Protein AF-A0A851CH48-F1 (afdb_monomer_lite)

Foldseek 3Di:
DDKDWFPQDDPPFDQKWKWKWWDDDNDIDTQDTSHAGDQDDDLFDPDDDDDDPPPDSDSARPPVCPPAWDDDRTIIHGNDDDQRNFTKMKMWIAGDPRPDITIDIDGDGDDDDPDPDD

Secondary structure (DSSP, 8-state):
-EEEE-TT--TTSSS-EEEEEEEETTEEEEEEETTEE-SS---STTPPP---TT--------TTTTTTEEE-SSEEEESS--GGG-EEEEEEEEETTTTEEEEEEEEE----------

Structure (mmCIF, N/CA/C/O backbone):
data_AF-A0A851CH48-F1
#
_entry.id   AF-A0A851CH48-F1
#
loop_
_atom_site.group_PDB
_atom_site.id
_atom_site.type_symbol
_atom_site.label_atom_id
_atom_site.label_alt_id
_atom_site.label_comp_id
_atom_site.label_asym_id
_atom_site.label_entity_id
_atom_site.label_seq_id
_atom_site.pdbx_PDB_ins_code
_atom_site.Cartn_x
_atom_site.Cartn_y
_atom_site.Cartn_z
_atom_site.occupancy
_atom_site.B_iso_or_equiv
_atom_site.auth_seq_id
_atom_site.auth_comp_id
_atom_site.auth_asym_id
_atom_site.auth_atom_id
_atom_site.pdbx_PDB_model_num
ATOM 1 N N . ALA A 1 1 ? -13.419 -10.499 3.625 1.00 83.56 1 ALA A N 1
ATOM 2 C CA . ALA A 1 1 ? -12.164 -10.178 2.936 1.00 83.56 1 ALA A CA 1
ATOM 3 C C . ALA A 1 1 ? -12.328 -8.942 2.057 1.00 83.56 1 ALA A C 1
ATOM 5 O O . ALA A 1 1 ? -13.433 -8.698 1.579 1.00 83.56 1 ALA A O 1
ATOM 6 N N . VAL A 1 2 ? -11.262 -8.158 1.897 1.00 90.69 2 VAL A N 1
ATOM 7 C CA . VAL A 1 2 ? -11.192 -6.946 1.067 1.00 90.69 2 VAL A CA 1
ATOM 8 C C . VAL A 1 2 ? -9.841 -6.915 0.359 1.00 90.69 2 VAL A C 1
ATOM 10 O O . VAL A 1 2 ? -8.811 -7.124 0.994 1.00 90.69 2 VAL A O 1
ATOM 13 N N . ASP A 1 3 ? -9.846 -6.592 -0.930 1.00 92.38 3 ASP A N 1
ATOM 14 C CA . ASP A 1 3 ? -8.637 -6.405 -1.727 1.00 92.38 3 ASP A CA 1
ATOM 15 C C . ASP A 1 3 ? -8.398 -4.926 -2.014 1.00 92.38 3 ASP A C 1
ATOM 17 O O . ASP A 1 3 ? -9.279 -4.217 -2.502 1.00 92.38 3 ASP A O 1
ATOM 21 N N . ILE A 1 4 ? -7.180 -4.470 -1.738 1.00 93.88 4 ILE A N 1
ATOM 22 C CA . ILE A 1 4 ? -6.724 -3.119 -2.056 1.00 93.88 4 ILE A CA 1
ATOM 23 C C . ILE A 1 4 ? -5.768 -3.211 -3.250 1.00 93.88 4 ILE A C 1
ATOM 25 O O . ILE A 1 4 ? -4.630 -3.655 -3.076 1.00 93.88 4 ILE A O 1
ATOM 29 N N . PRO A 1 5 ? -6.192 -2.821 -4.467 1.00 95.50 5 PRO A N 1
ATOM 30 C CA . PRO A 1 5 ? -5.380 -2.980 -5.667 1.00 95.50 5 PRO A CA 1
ATOM 31 C C . PRO A 1 5 ? -4.309 -1.889 -5.805 1.00 95.50 5 PRO A C 1
ATOM 33 O O . PRO A 1 5 ? -4.566 -0.702 -5.602 1.00 95.50 5 PRO A O 1
ATOM 36 N N . CYS A 1 6 ? -3.119 -2.279 -6.259 1.00 94.44 6 CYS A N 1
ATOM 37 C CA . CYS A 1 6 ? -2.081 -1.373 -6.736 1.00 94.44 6 CYS A CA 1
ATOM 38 C C . CYS A 1 6 ? -2.259 -1.114 -8.238 1.00 94.44 6 CYS A C 1
ATOM 40 O O . CYS A 1 6 ? -1.653 -1.770 -9.085 1.00 94.44 6 CYS A O 1
ATOM 42 N N . SER A 1 7 ? -3.075 -0.118 -8.587 1.00 95.06 7 SER A N 1
ATOM 43 C CA . SER A 1 7 ? -3.304 0.259 -9.995 1.00 95.06 7 SER A CA 1
ATOM 44 C C . SER A 1 7 ? -2.083 0.919 -10.658 1.00 95.06 7 SER A C 1
ATOM 46 O O . SER A 1 7 ? -2.053 1.078 -11.881 1.00 95.06 7 SER A O 1
ATOM 48 N N . ALA A 1 8 ? -1.076 1.300 -9.865 1.00 93.56 8 ALA A N 1
ATOM 49 C CA . ALA A 1 8 ? 0.210 1.807 -10.337 1.00 93.56 8 ALA A CA 1
ATOM 50 C C . ALA A 1 8 ? 1.127 0.715 -10.912 1.00 93.56 8 ALA A C 1
ATOM 52 O O . ALA A 1 8 ? 1.997 1.022 -11.724 1.00 93.56 8 ALA A O 1
ATOM 53 N N . TYR A 1 9 ? 0.932 -0.550 -10.528 1.00 91.12 9 TYR A N 1
ATOM 54 C CA . TYR A 1 9 ? 1.753 -1.653 -11.018 1.00 91.12 9 TYR A CA 1
ATOM 55 C C . TYR A 1 9 ? 1.512 -1.919 -12.515 1.00 91.12 9 TYR A C 1
ATOM 57 O O . TYR A 1 9 ? 0.398 -1.781 -13.037 1.00 91.12 9 TYR A O 1
ATOM 65 N N . ARG A 1 10 ? 2.573 -2.313 -13.227 1.00 88.50 10 ARG A N 1
ATOM 66 C CA . ARG A 1 10 ? 2.551 -2.702 -14.644 1.00 88.50 10 ARG A CA 1
ATOM 67 C C . ARG A 1 10 ? 3.426 -3.940 -14.833 1.00 88.50 10 ARG A C 1
ATOM 69 O O . ARG A 1 10 ? 4.590 -3.936 -14.450 1.00 88.50 10 ARG A O 1
ATOM 76 N N . SER A 1 11 ? 2.884 -4.979 -15.470 1.00 80.88 11 SER A N 1
ATOM 77 C CA . SER A 1 11 ? 3.563 -6.272 -15.666 1.00 80.88 11 SER A CA 1
ATOM 78 C C . SER A 1 11 ? 4.791 -6.218 -16.584 1.00 80.88 11 SER A C 1
ATOM 80 O O . SER A 1 11 ? 5.611 -7.126 -16.549 1.00 80.88 11 SER A O 1
ATOM 82 N N . GLY A 1 12 ? 4.939 -5.165 -17.394 1.00 82.94 12 GLY A N 1
ATOM 83 C CA . GLY A 1 12 ? 6.088 -4.978 -18.287 1.00 82.94 12 GLY A CA 1
ATOM 84 C C . GLY A 1 12 ? 7.319 -4.345 -17.632 1.00 82.94 12 GLY A C 1
ATOM 85 O O . GLY A 1 12 ? 8.316 -4.125 -18.313 1.00 82.94 12 GLY A O 1
ATOM 86 N N . TRP A 1 13 ? 7.260 -3.994 -16.346 1.00 84.62 13 TRP A N 1
ATOM 87 C CA . TRP A 1 13 ? 8.378 -3.354 -15.655 1.00 84.62 13 TRP A CA 1
ATOM 88 C C . TRP A 1 13 ? 9.376 -4.393 -15.147 1.00 84.62 13 TRP A C 1
ATOM 90 O O . TRP A 1 13 ? 9.004 -5.362 -14.489 1.00 84.62 13 TRP A O 1
ATOM 100 N N . SER A 1 14 ? 10.660 -4.189 -15.445 1.00 82.94 14 SER A N 1
ATOM 101 C CA . SER A 1 14 ? 11.738 -5.051 -14.963 1.00 82.94 14 SER A CA 1
ATOM 102 C C . SER A 1 14 ? 12.077 -4.705 -13.514 1.00 82.94 14 SER A C 1
ATOM 104 O O . SER A 1 14 ? 12.548 -3.600 -13.243 1.00 82.94 14 SER A O 1
ATOM 106 N N . ASN A 1 15 ? 11.863 -5.658 -12.604 1.00 82.69 15 ASN A N 1
ATOM 107 C CA . ASN A 1 15 ? 12.192 -5.549 -11.179 1.00 82.69 15 ASN A CA 1
ATOM 108 C C . ASN A 1 15 ? 11.672 -4.257 -10.497 1.00 82.69 15 ASN A C 1
ATOM 110 O O . ASN A 1 15 ? 12.467 -3.502 -9.929 1.00 82.69 15 ASN A O 1
ATOM 114 N N . PRO A 1 16 ? 10.360 -3.951 -10.570 1.00 89.81 16 PRO A N 1
ATOM 115 C CA . PRO A 1 16 ? 9.817 -2.765 -9.927 1.00 89.81 16 PRO A CA 1
ATOM 116 C C . PRO A 1 16 ? 9.862 -2.920 -8.406 1.00 89.81 16 PRO A C 1
ATOM 118 O O . PRO A 1 16 ? 9.446 -3.941 -7.854 1.00 89.81 16 PRO A O 1
ATOM 121 N N . ARG A 1 17 ? 10.308 -1.875 -7.714 1.00 91.06 17 ARG A N 1
ATOM 122 C CA . ARG A 1 17 ? 10.222 -1.790 -6.261 1.00 91.06 17 ARG A CA 1
ATOM 123 C C . ARG A 1 17 ? 8.865 -1.229 -5.869 1.00 91.06 17 ARG A C 1
ATOM 125 O O . ARG A 1 17 ? 8.482 -0.152 -6.314 1.00 91.06 17 ARG A O 1
ATOM 132 N N . ILE A 1 18 ? 8.150 -1.966 -5.031 1.00 90.62 18 ILE A N 1
ATOM 133 C CA . ILE A 1 18 ? 6.800 -1.612 -4.597 1.00 90.62 18 ILE A CA 1
ATOM 134 C C . ILE A 1 18 ? 6.859 -1.155 -3.150 1.00 90.62 18 ILE A C 1
ATOM 136 O O . ILE A 1 18 ? 7.448 -1.824 -2.300 1.00 90.62 18 ILE A O 1
ATOM 140 N N . GLU A 1 19 ? 6.233 -0.021 -2.885 1.00 90.75 19 GLU A N 1
ATOM 141 C CA . GLU A 1 19 ? 6.195 0.626 -1.587 1.00 90.75 19 GLU A CA 1
ATOM 142 C C . GLU A 1 19 ? 4.732 0.881 -1.214 1.00 90.75 19 GLU A C 1
ATOM 144 O O . GLU A 1 19 ? 3.998 1.526 -1.966 1.00 90.75 19 GLU A O 1
ATOM 149 N N . TRP A 1 20 ? 4.299 0.387 -0.052 1.00 89.75 20 TRP A N 1
ATOM 150 C CA . TRP A 1 20 ? 2.964 0.682 0.468 1.00 89.75 20 TRP A CA 1
ATOM 151 C C . TRP A 1 20 ? 3.021 1.596 1.678 1.00 89.75 20 TRP A C 1
ATOM 153 O O . TRP A 1 20 ? 3.737 1.339 2.653 1.00 89.75 20 TRP A O 1
ATOM 163 N N . LYS A 1 21 ? 2.212 2.655 1.614 1.00 89.12 21 LYS A N 1
ATOM 164 C CA . LYS A 1 21 ? 2.082 3.667 2.659 1.00 89.12 21 LYS A CA 1
ATOM 165 C C . LYS A 1 21 ? 0.629 3.755 3.125 1.00 89.12 21 LYS A C 1
ATOM 167 O O . LYS A 1 21 ? -0.293 3.684 2.316 1.00 89.12 21 LYS A O 1
ATOM 172 N N . PHE A 1 22 ? 0.417 3.886 4.427 1.00 87.75 22 PHE A N 1
ATOM 173 C CA . PHE A 1 22 ? -0.895 4.050 5.045 1.00 87.75 22 PHE A CA 1
ATOM 174 C C . PHE A 1 22 ? -0.992 5.450 5.633 1.00 87.75 22 PHE A C 1
ATOM 176 O O . PHE A 1 22 ? -0.113 5.876 6.383 1.00 87.75 22 PHE A O 1
ATOM 183 N N . GLN A 1 23 ? -2.051 6.168 5.282 1.00 85.19 23 GLN A N 1
ATOM 184 C CA . GLN A 1 23 ? -2.323 7.513 5.753 1.00 85.19 23 GLN A CA 1
ATOM 185 C C . GLN A 1 23 ? -3.627 7.546 6.551 1.00 85.19 23 GLN A C 1
ATOM 187 O O . GLN A 1 23 ? -4.691 7.173 6.050 1.00 85.19 23 GLN A O 1
ATOM 192 N N . LYS A 1 24 ? -3.558 8.067 7.779 1.00 82.19 24 LYS A N 1
ATOM 193 C CA . LYS A 1 24 ? -4.727 8.316 8.629 1.00 82.19 24 LYS A CA 1
ATOM 194 C C . LYS A 1 24 ? -4.571 9.649 9.350 1.00 82.19 24 LYS A C 1
ATOM 196 O O . LYS A 1 24 ? -3.641 9.833 10.133 1.00 82.19 24 LYS A O 1
ATOM 201 N N . GLY A 1 25 ? -5.476 10.587 9.078 1.00 83.81 25 GLY A N 1
ATOM 202 C CA . GLY A 1 25 ? -5.291 11.976 9.502 1.00 83.81 25 GLY A CA 1
ATOM 203 C C . GLY A 1 25 ? -4.029 12.574 8.867 1.00 83.81 25 GLY A C 1
ATOM 204 O O . GLY A 1 25 ? -3.855 12.496 7.651 1.00 83.81 25 GLY A O 1
ATOM 205 N N . SER A 1 26 ? -3.142 13.142 9.688 1.00 80.12 26 SER A N 1
ATOM 206 C CA . SER A 1 26 ? -1.832 13.664 9.266 1.00 80.12 26 SER A CA 1
ATOM 207 C C . SER A 1 26 ? -0.706 12.622 9.285 1.00 80.12 26 SER A C 1
ATOM 209 O O . SER A 1 26 ? 0.370 12.888 8.753 1.00 80.12 26 SER A O 1
ATOM 211 N N . SER A 1 27 ? -0.935 11.444 9.871 1.00 77.56 27 SER A N 1
ATOM 212 C CA . SER A 1 27 ? 0.072 10.387 9.958 1.00 77.56 27 SER A CA 1
ATOM 213 C C . SER A 1 27 ? 0.197 9.652 8.628 1.00 77.56 27 SER A C 1
ATOM 215 O O . SER A 1 27 ? -0.811 9.228 8.063 1.00 77.56 27 SER A O 1
ATOM 217 N N . LEU A 1 28 ? 1.434 9.465 8.164 1.00 79.12 28 LEU A N 1
ATOM 218 C CA . LEU A 1 28 ? 1.795 8.655 7.002 1.00 79.12 28 LEU A CA 1
ATOM 219 C C . LEU A 1 28 ? 2.845 7.628 7.430 1.00 79.12 28 LEU A C 1
ATOM 221 O O . LEU A 1 28 ? 3.871 7.996 7.996 1.00 79.12 28 LEU A O 1
ATOM 225 N N . VAL A 1 29 ? 2.596 6.354 7.146 1.00 79.75 29 VAL A N 1
ATOM 226 C CA . VAL A 1 29 ? 3.461 5.247 7.565 1.00 79.75 29 VAL A CA 1
ATOM 227 C C . VAL A 1 29 ? 3.810 4.392 6.359 1.00 79.75 29 VAL A C 1
ATOM 229 O O . VAL A 1 29 ? 2.909 3.913 5.681 1.00 79.75 29 VAL A O 1
ATOM 232 N N . LEU A 1 30 ? 5.099 4.173 6.104 1.00 79.00 30 LEU A N 1
ATOM 233 C CA . LEU A 1 30 ? 5.568 3.119 5.203 1.00 79.00 30 LEU A CA 1
ATOM 234 C C . LEU A 1 30 ? 5.489 1.788 5.956 1.00 79.00 30 LEU A C 1
ATOM 236 O O . LEU A 1 30 ? 6.025 1.695 7.057 1.00 79.00 30 LEU A O 1
ATOM 240 N N . PHE A 1 31 ? 4.802 0.795 5.395 1.00 76.75 31 PHE A N 1
ATOM 241 C CA . PHE A 1 31 ? 4.608 -0.502 6.059 1.00 76.75 31 PHE A CA 1
ATOM 242 C C . PHE A 1 31 ? 4.995 -1.706 5.192 1.00 76.75 31 PHE A C 1
ATOM 244 O O . PHE A 1 31 ? 5.047 -2.828 5.693 1.00 76.75 31 PHE A O 1
ATOM 251 N N . TYR A 1 32 ? 5.307 -1.481 3.914 1.00 82.06 32 TYR A N 1
ATOM 252 C CA . TYR A 1 32 ? 5.861 -2.484 3.008 1.00 82.06 32 TYR A CA 1
ATOM 253 C C . TYR A 1 32 ? 6.826 -1.813 2.035 1.00 82.06 32 TYR A C 1
ATOM 255 O O . TYR A 1 32 ? 6.504 -0.768 1.464 1.00 82.06 32 TYR A O 1
ATOM 263 N N . TYR A 1 33 ? 7.986 -2.426 1.829 1.00 85.69 33 TYR A N 1
ATOM 264 C CA . TYR A 1 33 ? 9.033 -1.936 0.948 1.00 85.69 33 TYR A CA 1
ATOM 265 C C . TYR A 1 33 ? 9.729 -3.107 0.258 1.00 85.69 33 TYR A C 1
ATOM 267 O O . TYR A 1 33 ? 10.336 -3.951 0.909 1.00 85.69 33 TYR A O 1
ATOM 275 N N . GLY A 1 34 ? 9.663 -3.151 -1.073 1.00 81.25 34 GLY A N 1
ATOM 276 C CA . GLY A 1 34 ? 10.522 -4.019 -1.883 1.00 81.25 34 GLY A CA 1
ATOM 277 C C . GLY A 1 34 ? 10.372 -5.525 -1.650 1.00 81.25 34 GLY A C 1
ATOM 278 O O . GLY A 1 34 ? 11.303 -6.255 -1.963 1.00 81.25 34 GLY A O 1
ATOM 279 N N . GLY A 1 35 ? 9.233 -5.993 -1.131 1.00 77.62 35 GLY A N 1
ATOM 280 C CA . GLY A 1 35 ? 9.040 -7.408 -0.777 1.00 77.62 35 GLY A CA 1
ATOM 281 C C . GLY A 1 35 ? 8.889 -7.652 0.721 1.00 77.62 35 GLY A C 1
ATOM 282 O O . GLY A 1 35 ? 8.328 -8.670 1.116 1.00 77.62 35 GLY A O 1
ATOM 283 N N . ASP A 1 36 ? 9.333 -6.704 1.544 1.00 76.62 36 ASP A N 1
ATOM 284 C CA . ASP A 1 36 ? 9.450 -6.882 2.984 1.00 76.62 36 ASP A CA 1
ATOM 285 C C . ASP A 1 36 ? 8.571 -5.905 3.766 1.00 76.62 36 ASP A C 1
ATOM 287 O O . ASP A 1 36 ? 8.357 -4.752 3.382 1.00 76.62 36 ASP A O 1
ATOM 291 N N . LEU A 1 37 ? 8.094 -6.356 4.926 1.00 72.38 37 LEU A N 1
ATOM 292 C CA . LEU A 1 37 ? 7.485 -5.469 5.910 1.00 72.38 37 LEU A CA 1
ATOM 293 C C . LEU A 1 37 ? 8.576 -4.655 6.598 1.00 72.38 37 LEU A C 1
ATOM 295 O O . LEU A 1 37 ? 9.560 -5.200 7.103 1.00 72.38 37 LEU A O 1
ATOM 299 N N . THR A 1 38 ? 8.388 -3.342 6.661 1.00 67.62 38 THR A N 1
ATOM 300 C CA . THR A 1 38 ? 9.329 -2.458 7.347 1.00 67.62 38 THR A CA 1
ATOM 301 C C . THR A 1 38 ? 9.188 -2.672 8.856 1.00 67.62 38 THR A C 1
ATOM 303 O O . THR A 1 38 ? 8.149 -2.374 9.440 1.00 67.62 38 THR A O 1
ATOM 306 N N . GLY A 1 39 ? 10.218 -3.252 9.480 1.00 51.19 39 GLY A N 1
ATOM 307 C CA . GLY A 1 39 ? 10.241 -3.746 10.865 1.00 51.19 39 GLY A CA 1
ATOM 308 C C . GLY A 1 39 ? 10.175 -2.697 11.985 1.00 51.19 39 GLY A C 1
ATOM 309 O O . GLY A 1 39 ? 10.866 -2.836 12.988 1.00 51.19 39 GLY A O 1
ATOM 310 N N . THR A 1 40 ? 9.342 -1.667 11.861 1.00 48.00 40 THR A N 1
ATOM 311 C CA . THR A 1 40 ? 8.978 -0.763 12.957 1.00 48.00 40 THR A CA 1
ATOM 312 C C . THR A 1 40 ? 7.457 -0.696 13.032 1.00 48.00 40 THR A C 1
ATOM 314 O O . THR A 1 40 ? 6.773 -0.142 12.175 1.00 48.00 40 THR A O 1
ATOM 317 N N . GLY A 1 41 ? 6.898 -1.355 14.046 1.00 44.06 41 GLY A N 1
ATOM 318 C CA . GLY A 1 41 ? 5.459 -1.466 14.226 1.00 44.06 41 GLY A CA 1
ATOM 319 C C . GLY A 1 41 ? 4.805 -0.115 14.487 1.00 44.06 41 GLY A C 1
ATOM 320 O O . GLY A 1 41 ? 4.820 0.350 15.614 1.00 44.06 41 GLY A O 1
ATOM 321 N N . TRP A 1 42 ? 4.171 0.456 13.464 1.00 37.31 42 TRP A N 1
ATOM 322 C CA . TRP A 1 42 ? 3.149 1.501 13.596 1.00 37.31 42 TRP A CA 1
ATOM 323 C C . TRP A 1 42 ? 2.081 1.347 12.512 1.00 37.31 42 TRP A C 1
ATOM 325 O O . TRP A 1 42 ? 1.784 2.263 11.760 1.00 37.31 42 TRP A O 1
ATOM 335 N N . GLY A 1 43 ? 1.494 0.156 12.413 1.00 41.66 43 GLY A N 1
ATOM 336 C CA . GLY A 1 43 ? 0.375 -0.103 11.504 1.00 41.66 43 GLY A CA 1
ATOM 337 C C . GLY A 1 43 ? -1.015 0.061 12.133 1.00 41.66 43 GLY A C 1
ATOM 338 O O . GLY A 1 43 ? -2.003 -0.203 11.455 1.00 41.66 43 GLY A O 1
ATOM 339 N N . VAL A 1 44 ? -1.123 0.462 13.406 1.00 44.47 44 VAL A N 1
ATOM 340 C CA . VAL A 1 44 ? -2.417 0.688 14.074 1.00 44.47 44 VAL A CA 1
ATOM 341 C C . VAL A 1 44 ? -2.465 2.042 14.780 1.00 44.47 44 VAL A C 1
ATOM 343 O O . VAL A 1 44 ? -1.576 2.361 15.572 1.00 44.47 44 VAL A O 1
ATOM 346 N N . PRO A 1 45 ? -3.519 2.839 14.564 1.00 37.78 45 PRO A N 1
ATOM 347 C CA . PRO A 1 45 ? -3.833 3.969 15.426 1.00 37.78 45 PRO A CA 1
ATOM 348 C C . PRO A 1 45 ? -4.320 3.426 16.776 1.00 37.78 45 PRO A C 1
ATOM 350 O O . PRO A 1 45 ? -5.379 2.809 16.835 1.00 37.78 45 PRO A O 1
ATOM 353 N N . GLY A 1 46 ? -3.551 3.643 17.848 1.00 41.47 46 GLY A N 1
ATOM 354 C CA . GLY A 1 46 ? -3.960 3.320 19.224 1.00 41.47 46 GLY A CA 1
ATOM 355 C C . GLY A 1 46 ? -3.177 2.217 19.952 1.00 41.47 46 GLY A C 1
ATOM 356 O O . GLY A 1 46 ? -3.512 1.927 21.097 1.00 41.47 46 GLY A O 1
ATOM 357 N N . ALA A 1 47 ? -2.132 1.618 19.367 1.00 39.34 47 ALA A N 1
ATOM 358 C CA . ALA A 1 47 ? -1.259 0.709 20.123 1.00 39.34 47 ALA A CA 1
ATOM 359 C C . ALA A 1 47 ? -0.164 1.477 20.879 1.00 39.34 47 ALA A C 1
ATOM 361 O O . ALA A 1 47 ? 0.542 2.296 20.299 1.00 39.34 47 ALA A O 1
ATOM 362 N N . SER A 1 48 ? -0.010 1.196 22.17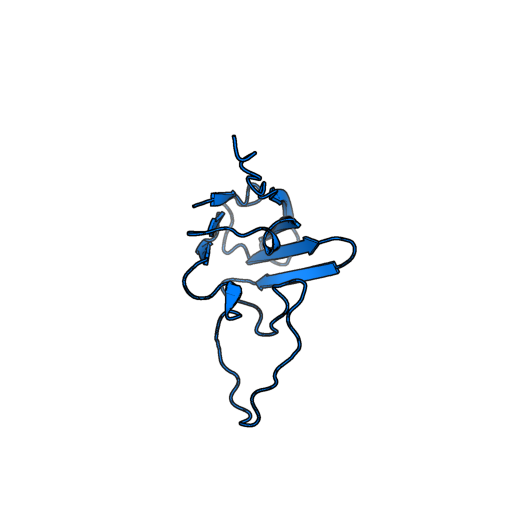4 1.00 37.28 48 SER A N 1
ATOM 363 C CA . SER A 1 48 ? 1.114 1.682 22.984 1.00 37.28 48 SER A CA 1
ATOM 364 C C . SER A 1 48 ? 2.366 0.827 22.716 1.00 37.28 48 SER A C 1
ATOM 366 O O . SER A 1 48 ? 2.224 -0.392 22.569 1.00 37.28 48 SER A O 1
ATOM 368 N N . PRO A 1 49 ? 3.585 1.400 22.662 1.00 43.00 49 PRO A N 1
ATOM 369 C CA . PRO A 1 49 ? 4.790 0.630 22.381 1.00 43.00 49 PRO A CA 1
ATOM 370 C C . PRO A 1 49 ? 5.076 -0.362 23.515 1.00 43.00 49 PRO A C 1
ATOM 372 O O . PRO A 1 49 ? 5.225 0.032 24.671 1.00 43.00 49 PRO A O 1
ATOM 375 N N . ARG A 1 50 ? 5.235 -1.647 23.188 1.00 44.88 50 ARG A N 1
ATOM 376 C CA . ARG A 1 50 ? 5.973 -2.590 24.038 1.00 44.88 50 ARG A CA 1
ATOM 377 C C . ARG A 1 50 ? 7.242 -3.001 23.308 1.00 44.88 50 ARG A C 1
ATOM 379 O O . ARG A 1 50 ? 7.181 -3.661 22.278 1.00 44.88 50 ARG A O 1
ATOM 386 N N . VAL A 1 51 ? 8.379 -2.573 23.849 1.00 50.81 51 VAL A N 1
ATOM 387 C CA . VAL A 1 51 ? 9.711 -3.023 23.433 1.00 50.81 51 VAL A CA 1
ATOM 388 C C . VAL A 1 51 ? 9.948 -4.407 24.050 1.00 50.81 51 VAL A C 1
ATOM 390 O O . VAL A 1 51 ? 9.868 -4.521 25.276 1.00 50.81 51 VAL A O 1
ATOM 393 N N . PRO A 1 52 ? 10.229 -5.462 23.265 1.00 46.59 52 PRO A N 1
ATOM 394 C CA . PRO A 1 52 ? 10.746 -6.711 23.815 1.00 46.59 52 PRO A CA 1
ATOM 395 C C . PRO A 1 52 ? 12.133 -6.454 24.419 1.00 46.59 52 PRO A C 1
ATOM 397 O O . PRO A 1 52 ? 13.012 -5.912 23.754 1.00 46.59 52 PRO A O 1
ATOM 400 N N . GLN A 1 53 ? 12.335 -6.812 25.688 1.00 49.81 53 GLN A N 1
ATOM 401 C CA . GLN A 1 53 ? 13.576 -6.542 26.432 1.00 49.81 53 GLN A CA 1
ATOM 402 C C . GLN A 1 53 ? 14.778 -7.409 25.994 1.00 49.81 53 GLN A C 1
ATOM 404 O O . GLN A 1 53 ? 15.857 -7.256 26.559 1.00 49.81 53 GLN A O 1
ATOM 409 N N . ASP A 1 54 ? 14.627 -8.308 25.012 1.00 50.31 54 ASP A N 1
ATOM 410 C CA . ASP A 1 54 ? 15.633 -9.339 24.695 1.00 50.31 54 ASP A CA 1
ATOM 411 C C . ASP A 1 54 ? 16.573 -9.028 23.515 1.00 50.31 54 ASP A C 1
ATOM 413 O O . ASP A 1 54 ? 17.477 -9.812 23.233 1.00 50.31 54 ASP A O 1
ATOM 417 N N . GLY A 1 55 ? 16.405 -7.892 22.829 1.00 46.09 55 GLY A N 1
ATOM 418 C CA . GLY A 1 55 ? 17.314 -7.477 21.755 1.00 46.09 55 GLY A CA 1
ATOM 419 C C . GLY A 1 55 ? 17.294 -8.352 20.492 1.00 46.09 55 GLY A C 1
ATOM 420 O O . GLY A 1 55 ? 18.148 -8.172 19.623 1.00 46.09 55 GLY A O 1
ATOM 421 N N . SER A 1 56 ? 16.334 -9.269 20.335 1.00 43.19 56 SER A N 1
ATOM 422 C CA . SER A 1 56 ? 16.155 -10.020 19.093 1.00 43.19 56 SER A CA 1
ATOM 423 C C . SER A 1 56 ? 15.280 -9.234 18.101 1.00 43.19 56 SER A C 1
ATOM 425 O O . SER A 1 56 ? 14.115 -8.922 18.350 1.00 43.19 56 SER A O 1
ATOM 427 N N . GLN A 1 57 ? 15.849 -8.867 16.945 1.00 45.28 57 GLN A N 1
ATOM 428 C CA . GLN A 1 57 ? 15.117 -8.194 15.867 1.00 45.28 57 GLN A CA 1
ATOM 429 C C . GLN A 1 57 ? 14.146 -9.182 15.207 1.00 45.28 57 GLN A C 1
ATOM 431 O O . GLN A 1 57 ? 14.488 -9.927 14.286 1.00 45.28 57 GLN A O 1
ATOM 436 N N . LEU A 1 58 ? 12.922 -9.211 15.718 1.00 41.25 58 LEU A N 1
ATOM 437 C CA . LEU A 1 58 ? 11.898 -10.150 15.302 1.00 41.25 58 LEU A CA 1
ATOM 438 C C . LEU A 1 58 ? 11.266 -9.696 13.970 1.00 41.25 58 LEU A C 1
ATOM 440 O O . LEU A 1 58 ? 10.543 -8.704 13.918 1.00 41.25 58 LEU A O 1
ATOM 444 N N . ARG A 1 59 ? 11.525 -10.447 12.885 1.00 47.03 59 ARG A N 1
ATOM 445 C CA . ARG A 1 59 ? 10.835 -10.369 11.575 1.00 47.03 59 ARG A CA 1
ATOM 446 C C . ARG A 1 59 ? 9.376 -10.808 11.710 1.00 47.03 59 ARG A C 1
ATOM 448 O O . ARG A 1 59 ? 8.977 -11.866 11.231 1.00 47.03 59 ARG A O 1
ATOM 455 N N . VAL A 1 60 ? 8.584 -10.040 12.439 1.00 40.47 60 VAL A N 1
ATOM 456 C CA . VAL A 1 60 ? 7.191 -10.361 12.713 1.00 40.47 60 VAL A CA 1
ATOM 457 C C . VAL A 1 60 ? 6.327 -9.203 12.238 1.00 40.47 60 VAL A C 1
ATOM 459 O O . VAL A 1 60 ? 6.578 -8.068 12.645 1.00 40.47 60 VAL A O 1
ATOM 462 N N . PRO A 1 61 ? 5.319 -9.467 11.377 1.00 45.34 61 PRO A N 1
ATOM 463 C CA . PRO A 1 61 ? 4.304 -8.471 11.072 1.00 45.34 61 PRO A CA 1
ATOM 464 C C . PRO A 1 61 ? 3.749 -7.945 12.396 1.00 45.34 61 PRO A C 1
ATOM 466 O O . PRO A 1 61 ? 3.550 -8.763 13.303 1.00 45.34 61 PRO A O 1
ATOM 469 N N . PRO A 1 62 ? 3.472 -6.636 12.531 1.00 51.34 62 PRO A N 1
ATOM 470 C CA . PRO A 1 62 ? 2.820 -6.122 13.726 1.00 51.34 62 PRO A CA 1
ATOM 471 C C . PRO A 1 62 ? 1.608 -7.007 14.031 1.00 51.34 62 PRO A C 1
ATOM 473 O O . PRO A 1 62 ? 0.852 -7.323 13.110 1.00 51.34 62 PRO A O 1
ATOM 476 N N . GLU A 1 63 ? 1.437 -7.428 15.287 1.00 52.44 63 GLU A N 1
ATOM 477 C CA . GLU A 1 63 ? 0.356 -8.326 15.735 1.00 52.44 63 GLU A CA 1
ATOM 478 C C . GLU A 1 63 ? -1.018 -8.104 15.064 1.00 52.44 63 GLU A C 1
ATOM 480 O O . GLU A 1 63 ? -1.653 -9.099 14.725 1.00 52.44 63 GLU A O 1
ATOM 485 N N . PRO A 1 64 ? -1.478 -6.867 14.776 1.00 59.12 64 PRO A N 1
ATOM 486 C CA . PRO A 1 64 ? -2.729 -6.651 14.046 1.00 59.12 64 PRO A CA 1
ATOM 487 C C . PRO A 1 64 ? -2.756 -7.186 12.602 1.00 59.12 64 PRO A C 1
ATOM 489 O O . PRO A 1 64 ? -3.815 -7.621 12.168 1.00 59.12 64 PRO A O 1
ATOM 492 N N . TYR A 1 65 ? -1.657 -7.184 11.845 1.00 62.44 65 TYR A N 1
ATOM 493 C CA . TYR A 1 65 ? -1.632 -7.665 10.447 1.00 62.44 65 TYR A CA 1
ATOM 494 C C . TYR A 1 65 ? -1.300 -9.153 10.337 1.00 62.44 65 TYR A C 1
ATOM 496 O O . TYR A 1 65 ? -1.581 -9.795 9.320 1.00 62.44 65 TYR A O 1
ATOM 504 N N . ARG A 1 66 ? -0.700 -9.708 11.393 1.00 61.59 66 ARG A N 1
ATOM 505 C CA . ARG A 1 66 ? -0.346 -11.120 11.484 1.00 61.59 66 ARG A CA 1
ATOM 506 C C . ARG A 1 66 ? -1.600 -11.979 11.283 1.00 61.59 66 ARG A C 1
ATOM 508 O O . ARG A 1 66 ? -2.606 -11.784 11.957 1.00 61.59 66 ARG A O 1
ATOM 515 N N . ASN A 1 67 ? -1.514 -12.939 10.363 1.00 68.88 67 ASN A N 1
ATOM 516 C CA . ASN A 1 67 ? -2.581 -13.891 10.027 1.00 68.88 67 ASN A CA 1
ATOM 517 C C . ASN A 1 67 ? -3.880 -13.270 9.475 1.00 68.88 67 ASN A C 1
ATOM 519 O O . ASN A 1 67 ? -4.895 -13.954 9.458 1.00 68.88 67 ASN A O 1
ATOM 523 N N . ARG A 1 68 ? -3.890 -11.992 9.068 1.00 78.94 68 ARG A N 1
ATOM 524 C CA . ARG A 1 68 ? -5.080 -11.357 8.467 1.00 78.94 68 ARG A CA 1
ATOM 525 C C . ARG A 1 68 ? -4.798 -10.620 7.170 1.00 78.94 68 ARG A C 1
ATOM 527 O O . ARG A 1 68 ? -5.749 -10.267 6.479 1.00 78.94 68 ARG A O 1
ATOM 534 N N . VAL A 1 69 ? -3.532 -10.350 6.857 1.00 81.56 69 VAL A N 1
ATOM 535 C CA . VAL A 1 69 ? -3.150 -9.619 5.649 1.00 81.56 69 VAL A CA 1
ATOM 536 C C . VAL A 1 69 ? -2.111 -10.390 4.856 1.00 81.56 69 VAL A C 1
ATOM 538 O O . VAL A 1 69 ? -1.074 -10.786 5.387 1.00 81.56 69 VAL A O 1
ATOM 541 N N . GLN A 1 70 ? -2.398 -10.571 3.571 1.00 84.94 70 GLN A N 1
ATOM 542 C CA . GLN A 1 70 ? -1.505 -11.174 2.594 1.00 84.94 70 GLN A CA 1
ATOM 543 C C . GLN A 1 70 ? -1.053 -10.098 1.605 1.00 84.94 70 GLN A C 1
ATOM 545 O O . GLN A 1 70 ? -1.854 -9.299 1.114 1.00 84.94 70 GLN A O 1
ATOM 550 N N . PHE A 1 71 ? 0.246 -10.067 1.324 1.00 81.69 71 PHE A N 1
ATOM 551 C CA . PHE A 1 71 ? 0.853 -9.080 0.438 1.00 81.69 71 PHE A CA 1
ATOM 552 C C . PHE A 1 71 ? 1.155 -9.705 -0.917 1.00 81.69 71 PHE A C 1
ATOM 554 O O . PHE A 1 71 ? 1.702 -10.804 -0.995 1.00 81.69 71 PHE A O 1
ATOM 561 N N . SER A 1 72 ? 0.837 -8.979 -1.984 1.00 82.44 72 SER A N 1
ATOM 562 C CA . SER A 1 72 ? 1.266 -9.300 -3.339 1.00 82.44 72 SER A CA 1
ATOM 563 C C . SER A 1 72 ? 1.798 -8.044 -4.040 1.00 82.44 72 SER A C 1
ATOM 565 O O . SER A 1 72 ? 1.547 -6.921 -3.591 1.00 82.44 72 SER A O 1
ATOM 567 N N . PRO A 1 73 ? 2.508 -8.193 -5.172 1.00 81.25 73 PRO A N 1
ATOM 568 C CA . PRO A 1 73 ? 2.938 -7.047 -5.967 1.00 81.25 73 PRO A CA 1
ATOM 569 C C . PRO A 1 73 ? 1.778 -6.159 -6.450 1.00 81.25 73 PRO A C 1
ATOM 571 O O . PRO A 1 73 ? 1.926 -4.953 -6.628 1.00 81.25 73 PRO A O 1
ATOM 574 N N . THR A 1 74 ? 0.609 -6.755 -6.674 1.00 87.44 74 THR A N 1
ATOM 575 C CA . THR A 1 74 ? -0.541 -6.092 -7.299 1.00 87.44 74 THR A CA 1
ATOM 576 C C . THR A 1 74 ? -1.623 -5.693 -6.309 1.00 87.44 74 THR A C 1
ATOM 578 O O . THR A 1 74 ? -2.524 -4.946 -6.682 1.00 87.44 74 THR A O 1
ATOM 581 N N . SER A 1 75 ? -1.584 -6.188 -5.074 1.00 90.69 75 SER A N 1
ATOM 582 C CA . SER A 1 75 ? -2.631 -5.940 -4.086 1.00 90.69 75 SER A CA 1
ATOM 583 C C . SER A 1 75 ? -2.192 -6.242 -2.656 1.00 90.69 75 SER A C 1
ATOM 585 O O . SER A 1 75 ? -1.288 -7.043 -2.413 1.00 90.69 75 SER A O 1
ATOM 587 N N . ILE A 1 76 ? -2.903 -5.638 -1.707 1.00 89.00 76 ILE A N 1
ATOM 588 C CA . ILE A 1 76 ? -2.948 -6.086 -0.316 1.00 89.00 76 ILE A CA 1
ATOM 589 C C . ILE A 1 76 ? -4.302 -6.756 -0.094 1.00 89.00 76 ILE A C 1
ATOM 591 O O . ILE A 1 76 ? -5.340 -6.123 -0.297 1.00 89.00 76 ILE A O 1
ATOM 595 N N . HIS A 1 77 ? -4.288 -8.014 0.336 1.00 90.06 77 HIS A N 1
ATOM 596 C CA . HIS A 1 77 ? -5.488 -8.786 0.632 1.00 90.06 77 HIS A CA 1
ATOM 597 C C . HIS A 1 77 ? -5.715 -8.852 2.141 1.00 90.06 77 HIS A C 1
ATOM 599 O O . HIS A 1 77 ? -4.906 -9.422 2.870 1.00 90.06 77 HIS A O 1
ATOM 605 N N . PHE A 1 78 ? -6.822 -8.290 2.614 1.00 88.44 78 PHE A N 1
ATOM 606 C CA . PHE A 1 78 ? -7.278 -8.411 3.995 1.00 88.44 78 PHE A CA 1
ATOM 607 C C . PHE A 1 78 ? -8.283 -9.556 4.097 1.00 88.44 78 PHE A C 1
ATOM 609 O O . PHE A 1 78 ? -9.376 -9.464 3.544 1.00 88.44 78 PHE A O 1
ATOM 616 N N . GLU A 1 79 ? -7.985 -10.594 4.872 1.00 87.81 79 GLU A N 1
ATOM 617 C CA . GLU A 1 79 ? -8.943 -11.659 5.188 1.00 87.81 79 GLU A CA 1
ATOM 618 C C . GLU A 1 79 ? -10.105 -11.109 6.032 1.00 87.81 79 GLU A C 1
ATOM 620 O O . GLU A 1 79 ? -11.283 -11.370 5.755 1.00 87.81 79 GLU A O 1
ATOM 625 N N . SER A 1 80 ? -9.775 -10.256 7.007 1.00 82.88 80 SER A N 1
ATOM 626 C CA . SER A 1 80 ? -10.719 -9.590 7.905 1.00 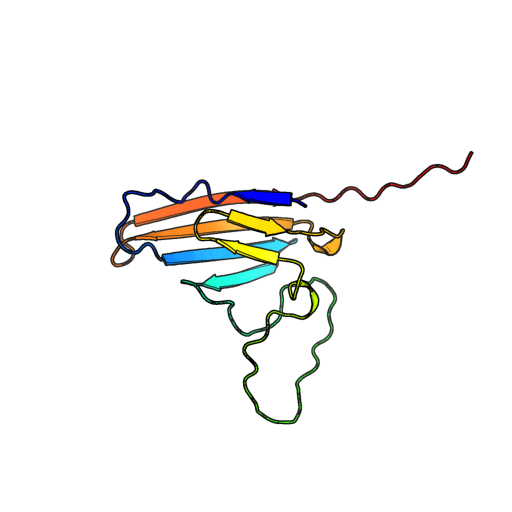82.88 80 SER A CA 1
ATOM 627 C C . SER A 1 80 ? -10.299 -8.146 8.175 1.00 82.88 80 SER A C 1
ATOM 629 O O . SER A 1 80 ? -9.148 -7.898 8.540 1.00 82.88 80 SER A O 1
ATOM 631 N N . VAL A 1 81 ? -11.248 -7.218 8.019 1.00 84.94 81 VAL A N 1
ATOM 632 C CA . VAL A 1 81 ? -11.066 -5.772 8.214 1.00 84.94 81 VAL A CA 1
ATOM 633 C C . VAL A 1 81 ? -11.784 -5.291 9.473 1.00 84.94 81 VAL A C 1
ATOM 635 O O . VAL A 1 81 ? -12.883 -5.751 9.787 1.00 84.94 81 VAL A O 1
ATOM 638 N N . THR A 1 82 ? -11.191 -4.333 10.176 1.00 83.88 82 THR A N 1
ATOM 639 C CA . THR A 1 82 ? -11.775 -3.662 11.343 1.00 83.88 82 THR A CA 1
ATOM 640 C C . THR A 1 82 ? -11.871 -2.152 11.114 1.00 83.88 82 THR A C 1
ATOM 642 O O . THR A 1 82 ? -11.395 -1.613 10.115 1.00 83.88 82 THR A O 1
ATOM 645 N N . ARG A 1 83 ? -12.516 -1.418 12.028 1.00 82.62 83 ARG A N 1
ATOM 646 C CA . ARG A 1 83 ? -12.659 0.047 11.894 1.00 82.62 83 ARG A CA 1
ATOM 647 C C . ARG A 1 83 ? -11.303 0.759 11.917 1.00 82.62 83 ARG A C 1
ATOM 649 O O . ARG A 1 83 ? -11.140 1.816 11.307 1.00 82.62 83 ARG A O 1
ATOM 656 N N . GLU A 1 84 ? -10.323 0.170 12.586 1.00 79.75 84 GLU A N 1
ATOM 657 C CA . GLU A 1 84 ? -8.957 0.667 12.705 1.00 79.75 84 GLU A CA 1
ATOM 658 C C . GLU A 1 84 ? -8.240 0.692 11.350 1.00 79.75 84 GLU A C 1
ATOM 660 O O . GLU A 1 84 ? -7.513 1.656 11.095 1.00 79.75 84 GLU A O 1
ATOM 665 N N . ASP A 1 85 ? -8.550 -0.270 10.472 1.00 83.69 85 ASP A N 1
ATOM 666 C CA . ASP A 1 85 ? -8.026 -0.384 9.103 1.00 83.69 85 ASP A CA 1
ATOM 667 C C . ASP A 1 85 ? -8.566 0.722 8.173 1.00 83.69 85 ASP A C 1
ATOM 669 O O . ASP A 1 85 ? -8.067 0.930 7.070 1.00 83.69 85 ASP A O 1
ATOM 673 N N . SER A 1 86 ? -9.573 1.493 8.604 1.00 86.94 86 SER A N 1
ATOM 674 C CA . SER A 1 86 ? -10.063 2.621 7.806 1.00 86.94 86 SER A CA 1
ATOM 675 C C . SER A 1 86 ? -9.003 3.717 7.690 1.00 86.94 86 SER A C 1
ATOM 677 O O . SER A 1 86 ? -8.487 4.223 8.697 1.00 86.94 86 SER A O 1
ATOM 679 N N . GLY A 1 87 ? -8.722 4.117 6.455 1.00 89.81 87 GLY A N 1
ATOM 680 C CA . GLY A 1 87 ? -7.692 5.084 6.098 1.00 89.81 87 GLY A CA 1
ATOM 681 C C . GLY A 1 87 ? -7.367 5.029 4.609 1.00 89.81 87 GLY A C 1
ATOM 682 O O . GLY A 1 87 ? -8.028 4.339 3.831 1.00 89.81 87 GLY A O 1
ATOM 683 N N . LYS A 1 88 ? -6.352 5.785 4.194 1.00 92.38 88 LYS A N 1
ATOM 684 C CA . LYS A 1 88 ? -5.895 5.817 2.806 1.00 92.38 88 LYS A CA 1
ATOM 685 C C . LYS A 1 88 ? -4.670 4.926 2.637 1.00 92.38 88 LYS A C 1
ATOM 687 O O . LYS A 1 88 ? -3.656 5.116 3.298 1.00 92.38 88 LYS A O 1
ATOM 692 N N . TYR A 1 89 ? -4.757 3.999 1.701 1.00 93.25 89 TYR A N 1
ATOM 693 C CA . TYR A 1 89 ? -3.687 3.116 1.273 1.00 93.25 89 TYR A CA 1
ATOM 694 C C . TYR A 1 89 ? -3.093 3.648 -0.022 1.00 93.25 89 TYR A C 1
ATOM 696 O O . TYR A 1 89 ? -3.806 3.966 -0.972 1.00 93.25 89 TYR A O 1
ATOM 704 N N . ILE A 1 90 ? -1.777 3.770 -0.049 1.00 94.06 90 ILE A N 1
ATOM 705 C CA . ILE A 1 90 ? -1.030 4.364 -1.146 1.00 94.06 90 ILE A CA 1
ATOM 706 C C . ILE A 1 90 ? -0.046 3.313 -1.635 1.00 94.06 90 ILE A C 1
ATOM 708 O O . ILE A 1 90 ? 0.830 2.905 -0.876 1.00 94.06 90 ILE A O 1
ATOM 712 N N . CYS A 1 91 ? -0.187 2.902 -2.891 1.00 94.75 91 CYS A N 1
ATOM 713 C CA . CYS A 1 91 ? 0.813 2.100 -3.579 1.00 94.75 91 CYS A CA 1
ATOM 714 C C . CYS A 1 91 ? 1.692 3.016 -4.421 1.00 94.75 91 CYS A C 1
ATOM 716 O O . CYS A 1 91 ? 1.180 3.799 -5.227 1.00 94.75 91 CYS A O 1
ATOM 718 N N . GLU A 1 92 ? 2.999 2.890 -4.261 1.00 94.81 92 GLU A N 1
ATOM 719 C CA . GLU A 1 92 ? 4.003 3.562 -5.069 1.00 94.81 92 GLU A CA 1
ATOM 720 C C . GLU A 1 92 ? 4.907 2.504 -5.696 1.00 94.81 92 GLU A C 1
ATOM 722 O O . GLU A 1 92 ? 5.357 1.574 -5.028 1.00 94.81 92 GLU A O 1
ATOM 727 N N . VAL A 1 93 ? 5.122 2.606 -7.003 1.00 94.00 93 VAL A N 1
ATOM 728 C CA . VAL A 1 93 ? 5.893 1.635 -7.775 1.00 94.00 93 VAL A CA 1
ATOM 729 C C . VAL A 1 93 ? 7.018 2.376 -8.472 1.00 94.00 93 VAL A C 1
ATOM 731 O O . VAL A 1 93 ? 6.775 3.275 -9.277 1.00 94.00 93 VAL A O 1
ATOM 734 N N . VAL A 1 94 ? 8.243 1.990 -8.139 1.00 91.94 94 VAL A N 1
ATOM 735 C CA . VAL A 1 94 ? 9.479 2.616 -8.598 1.00 91.94 94 VAL A CA 1
ATOM 736 C C . VAL A 1 94 ? 10.209 1.655 -9.532 1.00 91.94 94 VAL A C 1
ATOM 738 O O . VAL A 1 94 ? 10.440 0.502 -9.172 1.00 91.94 94 VAL A O 1
ATOM 741 N N . VAL A 1 95 ? 10.575 2.107 -10.731 1.00 88.19 95 VAL A N 1
ATOM 742 C CA . VAL A 1 95 ? 11.232 1.275 -11.758 1.00 88.19 95 VAL A CA 1
ATOM 743 C C . VAL A 1 95 ? 12.658 1.741 -12.000 1.00 88.19 95 VAL A C 1
ATOM 745 O O . VAL A 1 95 ? 12.931 2.942 -12.023 1.00 88.19 95 VAL A O 1
ATOM 748 N N . GLY A 1 96 ? 13.553 0.778 -12.229 1.00 81.50 96 GLY A N 1
ATOM 749 C CA . GLY A 1 96 ? 14.950 1.050 -12.545 1.00 81.50 96 GLY A CA 1
ATOM 750 C C . GLY A 1 96 ? 15.667 1.737 -11.385 1.00 81.50 96 GLY A C 1
ATOM 751 O O . GLY A 1 96 ? 15.586 1.300 -10.239 1.00 81.50 96 GLY A O 1
ATOM 752 N N . ASP A 1 97 ? 16.358 2.826 -11.693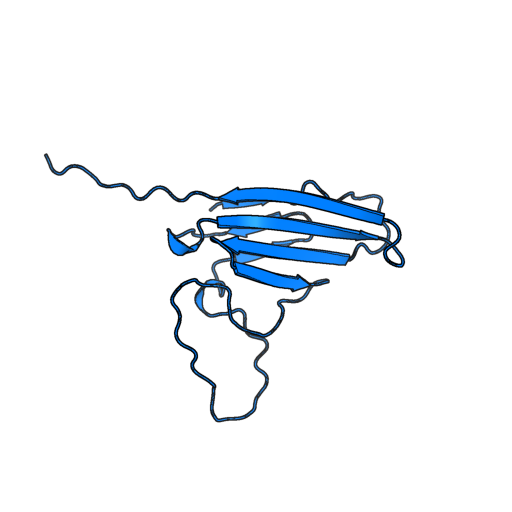 1.00 75.94 97 ASP A N 1
ATOM 753 C CA . ASP A 1 97 ? 17.100 3.668 -10.751 1.00 75.94 97 ASP A CA 1
ATOM 754 C C . ASP A 1 97 ? 16.226 4.690 -9.999 1.00 75.94 97 ASP A C 1
ATOM 756 O O . ASP A 1 97 ? 16.735 5.460 -9.187 1.00 75.94 97 ASP A O 1
ATOM 760 N N . GLY A 1 98 ? 14.911 4.695 -10.237 1.00 75.38 98 GLY A N 1
ATOM 761 C CA . GLY A 1 98 ? 13.991 5.694 -9.689 1.00 75.38 98 GLY A CA 1
ATOM 762 C C . GLY A 1 98 ? 13.551 6.766 -10.682 1.00 75.38 98 GLY A C 1
ATOM 763 O O . GLY A 1 98 ? 12.787 7.652 -10.310 1.00 75.38 98 GLY A O 1
ATOM 764 N N . SER A 1 99 ? 13.966 6.665 -11.945 1.00 78.38 99 SER A N 1
ATOM 765 C CA . SER A 1 99 ? 13.525 7.538 -13.043 1.00 78.38 99 SER A CA 1
ATOM 766 C C . SER A 1 99 ? 12.020 7.481 -13.332 1.00 78.38 99 SER A C 1
ATOM 768 O O . SER A 1 99 ? 11.447 8.462 -13.807 1.00 78.38 99 SER A O 1
ATOM 770 N N . HIS A 1 100 ? 11.356 6.366 -13.018 1.00 83.69 100 HIS A N 1
ATOM 771 C CA . HIS A 1 100 ? 9.915 6.210 -13.202 1.00 83.69 100 HIS A CA 1
ATOM 772 C C . HIS A 1 100 ? 9.237 5.824 -11.892 1.00 83.69 100 HIS A C 1
ATOM 774 O O . HIS A 1 100 ? 9.521 4.772 -11.316 1.00 83.69 100 HIS A O 1
ATOM 780 N N . ILE A 1 101 ? 8.306 6.671 -11.453 1.00 89.50 101 ILE A N 1
ATOM 781 C CA . ILE A 1 101 ? 7.498 6.469 -10.251 1.00 89.50 101 ILE A CA 1
ATOM 782 C C . ILE A 1 101 ? 6.027 6.569 -10.653 1.00 89.50 101 ILE A C 1
ATOM 784 O O . ILE A 1 101 ? 5.592 7.591 -11.183 1.00 89.50 101 ILE A O 1
ATOM 788 N N . ALA A 1 102 ? 5.254 5.516 -10.394 1.00 93.31 102 ALA A N 1
ATOM 789 C CA . ALA A 1 102 ? 3.798 5.549 -10.491 1.00 93.31 102 ALA A CA 1
ATOM 790 C C . ALA A 1 102 ? 3.164 5.398 -9.112 1.00 93.31 102 ALA A C 1
ATOM 792 O O . ALA A 1 102 ? 3.689 4.707 -8.242 1.00 93.31 102 ALA A O 1
ATOM 793 N N . LYS A 1 103 ? 2.002 6.028 -8.931 1.00 95.06 103 LYS A N 1
ATOM 794 C CA . LYS A 1 103 ? 1.284 6.067 -7.658 1.00 95.06 103 LYS A CA 1
ATOM 795 C C . LYS A 1 103 ? -0.199 5.776 -7.861 1.00 95.06 103 LYS A C 1
ATOM 797 O O . LYS A 1 103 ? -0.800 6.268 -8.813 1.00 95.06 103 LYS A O 1
ATOM 802 N N . SER A 1 104 ? -0.794 5.009 -6.952 1.00 96.62 104 SER A N 1
ATOM 803 C CA . SER A 1 104 ? -2.245 4.826 -6.853 1.00 96.62 104 SER A CA 1
ATOM 804 C C . SER A 1 104 ? -2.698 4.917 -5.401 1.00 96.62 104 SER A C 1
ATOM 806 O O . SER A 1 104 ? -2.026 4.397 -4.512 1.00 96.62 104 SER A O 1
ATOM 808 N N . GLU A 1 105 ? -3.843 5.553 -5.163 1.00 96.69 105 GLU A N 1
ATOM 809 C CA . GLU A 1 105 ? -4.413 5.749 -3.828 1.00 96.69 105 GLU A CA 1
ATOM 810 C C . GLU A 1 105 ? -5.794 5.097 -3.735 1.00 96.69 105 GLU A C 1
ATOM 812 O O . GLU A 1 105 ? -6.610 5.231 -4.646 1.00 96.69 105 GLU A O 1
ATOM 817 N N . VAL A 1 106 ? -6.063 4.421 -2.621 1.00 96.44 106 VAL A N 1
ATOM 818 C CA . VAL A 1 106 ? -7.351 3.797 -2.309 1.00 96.44 106 VAL A CA 1
ATOM 819 C C . VAL A 1 106 ? -7.743 4.187 -0.890 1.00 96.44 106 VAL A C 1
ATOM 821 O O . VAL A 1 106 ? -6.959 4.022 0.040 1.00 96.44 106 VAL A O 1
ATOM 824 N N . THR A 1 107 ? -8.961 4.684 -0.700 1.00 94.62 107 THR A N 1
ATOM 825 C CA . THR A 1 107 ? -9.504 4.955 0.639 1.00 94.62 107 THR A CA 1
ATOM 826 C C . THR A 1 107 ? -10.373 3.783 1.076 1.00 94.62 107 THR A C 1
ATOM 828 O O . THR A 1 107 ? -11.380 3.494 0.432 1.00 94.62 107 THR A O 1
ATOM 831 N N . LEU A 1 108 ? -10.000 3.126 2.175 1.00 90.94 108 LEU A N 1
ATOM 832 C CA . LEU A 1 108 ? -10.801 2.089 2.816 1.00 90.94 108 LEU A CA 1
ATOM 833 C C . LEU A 1 108 ? -11.651 2.709 3.927 1.00 90.94 108 LEU A C 1
ATOM 835 O O . LEU A 1 108 ? -11.126 3.367 4.828 1.00 90.94 108 LEU A O 1
ATOM 839 N N . THR A 1 109 ? -12.953 2.437 3.890 1.00 90.69 109 THR A N 1
ATOM 840 C CA . THR A 1 109 ? -13.897 2.832 4.939 1.00 90.69 109 THR A CA 1
ATOM 841 C C . THR A 1 109 ? -14.661 1.603 5.408 1.00 90.69 109 THR A C 1
ATOM 843 O O . THR A 1 109 ? -15.474 1.052 4.668 1.00 90.69 109 THR A O 1
ATOM 846 N N . VAL A 1 110 ? -14.427 1.183 6.648 1.00 88.00 110 VAL A N 1
ATOM 847 C CA . VAL A 1 110 ? -15.144 0.068 7.273 1.00 88.00 110 VAL A CA 1
ATOM 848 C C . VAL A 1 110 ? -16.331 0.628 8.048 1.00 88.00 110 VAL A C 1
ATOM 850 O O . VAL A 1 110 ? -16.170 1.282 9.079 1.00 88.00 110 VAL A O 1
ATOM 853 N N . GLN A 1 111 ? -17.542 0.391 7.542 1.00 84.44 111 GLN A N 1
ATOM 854 C CA . GLN A 1 111 ? -18.762 0.824 8.216 1.00 84.44 111 GLN A CA 1
ATOM 855 C C . GLN A 1 111 ? -19.055 -0.089 9.408 1.00 84.44 111 GLN A C 1
ATOM 857 O O . GLN A 1 111 ? -19.120 -1.311 9.292 1.00 84.44 111 GLN A O 1
ATOM 862 N N . GLY A 1 112 ? -19.232 0.513 10.579 1.00 68.25 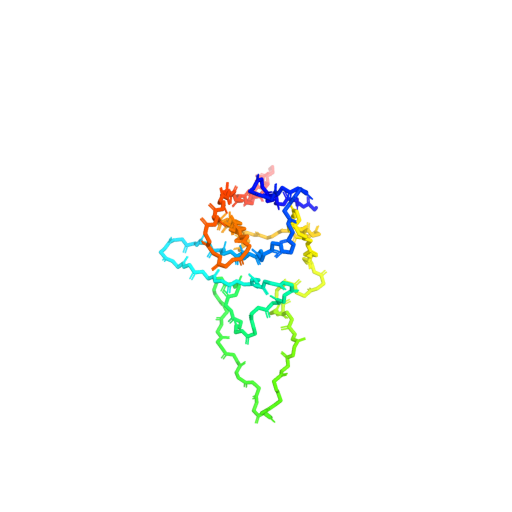112 GLY A N 1
ATOM 863 C CA . GLY A 1 112 ? -19.708 -0.187 11.755 1.00 68.25 112 GLY A CA 1
ATOM 864 C C . GLY A 1 112 ? -21.220 -0.326 11.719 1.00 68.25 112 GLY A C 1
ATOM 865 O O . GLY A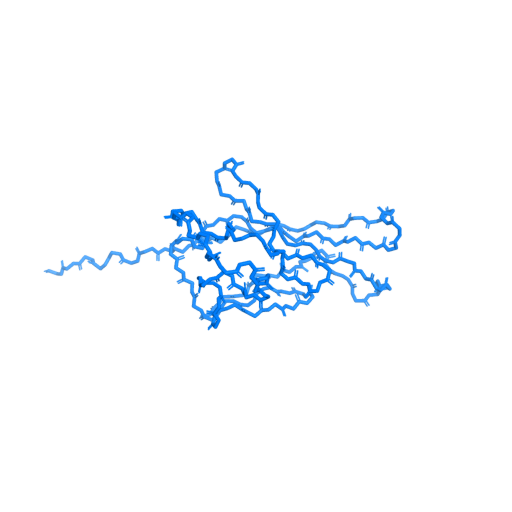 1 112 ? -21.905 0.676 11.883 1.00 68.25 112 GLY A O 1
ATOM 866 N N . GLY A 1 113 ? -21.736 -1.543 11.561 1.00 56.06 113 GLY A N 1
ATOM 867 C CA . GLY A 1 113 ? -23.162 -1.798 11.742 1.00 56.06 113 GLY A CA 1
ATOM 868 C C . GLY A 1 113 ? -23.582 -1.463 13.173 1.00 56.06 113 GLY A C 1
ATOM 869 O O . GLY A 1 113 ? -23.205 -2.161 14.111 1.00 56.06 113 GLY A O 1
ATOM 870 N N . PHE A 1 114 ? -24.339 -0.383 13.345 1.00 49.22 114 PHE A N 1
ATOM 871 C CA . PHE A 1 114 ? -25.244 -0.239 14.475 1.00 49.22 114 PHE A CA 1
ATOM 872 C C . PHE A 1 114 ? -26.523 -0.947 14.034 1.00 49.22 114 PHE A C 1
ATOM 874 O O . PHE A 1 114 ? -27.230 -0.440 13.167 1.00 49.22 114 PHE A O 1
ATOM 881 N N . LEU A 1 115 ? -26.779 -2.156 14.536 1.00 47.00 115 LEU A N 1
ATOM 882 C CA . LEU A 1 115 ? -28.122 -2.720 14.437 1.00 47.00 115 LEU A CA 1
ATOM 883 C C . LEU A 1 115 ? -29.000 -1.861 15.356 1.00 47.00 115 LEU A C 1
ATOM 885 O O . LEU A 1 115 ? -28.741 -1.865 16.561 1.00 47.00 115 LEU A O 1
ATOM 889 N N . PRO A 1 116 ? -29.990 -1.099 14.852 1.00 53.66 116 PRO A N 1
ATOM 890 C CA . PRO A 1 116 ? -31.019 -0.588 15.739 1.00 53.66 116 PRO A CA 1
ATOM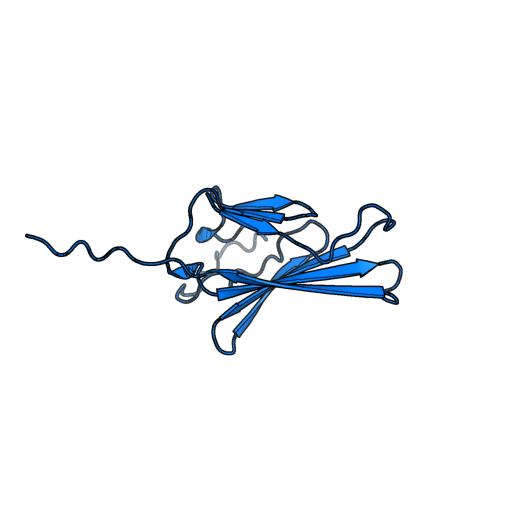 891 C C . PRO A 1 116 ? -31.736 -1.813 16.314 1.00 53.66 116 PRO A C 1
ATOM 893 O O . PRO A 1 116 ? -32.282 -2.626 15.567 1.00 53.66 116 PRO A O 1
ATOM 896 N N . SER A 1 117 ? -31.655 -2.002 17.628 1.00 54.47 117 SER A N 1
ATOM 897 C CA . SER A 1 117 ? -32.490 -2.985 18.313 1.00 54.47 117 SER A CA 1
ATOM 898 C C . SER A 1 117 ? -33.965 -2.618 18.087 1.00 54.47 117 SER A C 1
ATOM 900 O O . SER A 1 117 ? -34.279 -1.430 18.216 1.00 54.47 117 SER A O 1
ATOM 902 N N . PRO A 1 118 ? -34.832 -3.582 17.723 1.00 72.31 118 PRO A N 1
ATOM 903 C CA . PRO A 1 118 ? -36.269 -3.349 17.597 1.00 72.31 118 PRO A CA 1
ATOM 904 C C . PRO A 1 118 ? -36.921 -2.990 18.936 1.00 72.31 118 PRO A C 1
ATOM 906 O O . PRO A 1 118 ? -36.380 -3.396 19.992 1.00 72.31 118 PRO A O 1
#

Sequence (118 aa):
AVDIPCSAYRSGWSNPRIEWKFQKGSSLVLFYYGGDLTGTGWGVPGASPRVPQDGSQLRVPPEPYRNRVQFSPTSIHFESVTREDSGKYICEVVVGDGSHIAKSEVTLTVQGGFLPSP

pLDDT: mean 75.04, std 18.53, range [37.28, 96.69]

InterPro domains:
  IPR003599 Immunoglobulin domain subtype [SM00409] (47-111)
  IPR007110 Immunoglobulin-like domain [PS50835] (1-109)
  IPR013106 Immunoglobulin V-set domain [PF07686] (2-110)
  IPR013106 Immunoglobulin V-set domain [SM00406] (1-93)
  IPR013783 Immunoglobulin-like fold [G3DSA:2.60.40.10] (1-111)
  IPR036179 Immunoglobulin-like domain superfamily [SSF48726] (2-112)
  IPR042456 Junctional adhesion molecule A [PTHR45113] (63-111)

Organism: Calyptomena viridis (NCBI:txid135972)

Radius of gyration: 16.08 Å; chains: 1; bounding box: 54×28×45 Å